Protein AF-A0A0B7IMB9-F1 (afdb_monomer)

pLDDT: mean 77.18, std 14.24, range [44.03, 96.44]

Mean predicted aligned error: 12.2 Å

InterPro domains:
  IPR008490 Transposase InsH, N-terminal [PF05598] (17-71)

Organism: NCBI:txid28188

Foldseek 3Di:
DDPPPPPDPQDPVNVVVVCLPPPPPVLVVCVVPDDCVVVLVVQVVPPDFDQDPVRDGGDRSSVVVSVVVSPD

Sequence (72 aa):
MKHTKTLSAMSFSAYDVERRTRKGSFYAQVDTIIDWNPISAIIDKHYQKGLSASGEKPYDGLLLFKMLLIGM

Structure (mmCIF, N/CA/C/O backbone):
data_AF-A0A0B7IMB9-F1
#
_entry.id   AF-A0A0B7IMB9-F1
#
loop_
_atom_site.group_PDB
_atom_site.id
_atom_site.type_symbol
_atom_site.label_atom_id
_atom_site.label_alt_id
_atom_site.label_comp_id
_atom_site.label_asym_id
_atom_site.label_entity_id
_atom_site.label_seq_id
_atom_site.pdbx_PDB_ins_code
_atom_site.Cartn_x
_atom_site.Cartn_y
_atom_site.Cartn_z
_atom_site.occupancy
_atom_site.B_iso_or_equiv
_atom_site.auth_seq_id
_atom_site.auth_comp_id
_atom_site.auth_asym_id
_atom_site.auth_atom_id
_atom_site.pdbx_PDB_model_num
ATOM 1 N N . MET A 1 1 ? 48.210 8.154 -13.070 1.00 44.31 1 MET A N 1
ATOM 2 C CA . MET A 1 1 ? 47.324 7.282 -12.267 1.00 44.31 1 MET A CA 1
ATOM 3 C C . MET A 1 1 ? 46.062 7.0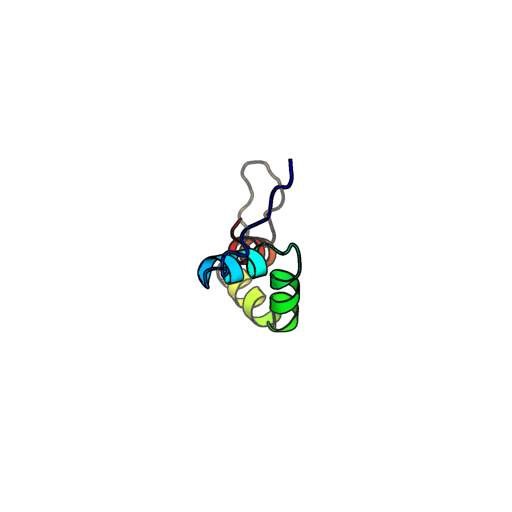13 -13.070 1.00 44.31 1 MET A C 1
ATOM 5 O O . MET A 1 1 ? 45.336 7.954 -13.359 1.00 44.31 1 MET A O 1
ATOM 9 N N . LYS A 1 2 ? 45.839 5.772 -13.510 1.00 44.03 2 LYS A N 1
ATOM 10 C CA . LYS A 1 2 ? 44.604 5.359 -14.191 1.00 44.03 2 LYS A CA 1
ATOM 11 C C . LYS A 1 2 ? 44.011 4.225 -13.359 1.00 44.03 2 LYS A C 1
ATOM 13 O O . LYS A 1 2 ? 44.560 3.131 -13.355 1.00 44.03 2 LYS A O 1
ATOM 18 N N . HIS A 1 3 ? 42.955 4.507 -12.597 1.00 47.88 3 HIS A N 1
ATOM 19 C CA . HIS A 1 3 ? 42.180 3.455 -11.941 1.00 47.88 3 HIS A CA 1
ATOM 20 C C . HIS A 1 3 ? 41.362 2.745 -13.020 1.00 47.88 3 HIS A C 1
ATOM 22 O O . HIS A 1 3 ? 40.276 3.189 -13.390 1.00 47.88 3 HIS A O 1
ATOM 28 N N . THR A 1 4 ? 41.909 1.659 -13.557 1.00 47.25 4 THR A N 1
ATOM 29 C CA . THR A 1 4 ? 41.149 0.708 -14.363 1.00 47.25 4 THR A CA 1
ATOM 30 C C . THR A 1 4 ? 40.155 0.037 -13.422 1.00 47.25 4 THR A C 1
ATOM 32 O O . THR A 1 4 ? 40.540 -0.773 -12.583 1.00 47.25 4 THR A O 1
ATOM 35 N N . LYS A 1 5 ? 38.882 0.442 -13.484 1.00 55.16 5 LYS A N 1
ATOM 36 C CA . LYS A 1 5 ? 37.814 -0.211 -12.725 1.00 55.16 5 LYS A CA 1
ATOM 37 C C . LYS A 1 5 ? 37.670 -1.632 -13.263 1.00 55.16 5 LYS A C 1
ATOM 39 O O . LYS A 1 5 ? 37.216 -1.820 -14.388 1.00 55.16 5 LYS A O 1
ATOM 44 N N . THR A 1 6 ? 38.082 -2.615 -12.471 1.00 50.84 6 THR A N 1
ATOM 45 C CA . THR A 1 6 ? 37.778 -4.026 -12.701 1.00 50.84 6 THR A CA 1
ATOM 46 C C . THR A 1 6 ? 36.265 -4.159 -12.867 1.00 50.84 6 THR A C 1
ATOM 48 O O . THR A 1 6 ? 35.516 -3.812 -11.953 1.00 50.84 6 THR A O 1
ATOM 51 N N . LEU A 1 7 ? 35.808 -4.623 -14.032 1.00 55.31 7 LEU A N 1
ATOM 52 C CA . LEU A 1 7 ? 34.419 -5.022 -14.255 1.00 55.31 7 LEU A CA 1
ATOM 53 C C . LEU A 1 7 ? 34.188 -6.320 -13.473 1.00 55.31 7 LEU A C 1
ATOM 55 O O . LEU A 1 7 ? 34.258 -7.418 -14.015 1.00 55.31 7 LEU A O 1
ATOM 59 N N . SER A 1 8 ? 34.011 -6.182 -12.160 1.00 60.03 8 SER A N 1
ATOM 60 C CA . SER A 1 8 ? 33.522 -7.254 -11.305 1.00 60.03 8 SER A CA 1
ATOM 61 C C . SER A 1 8 ? 32.163 -7.678 -11.850 1.00 60.03 8 SER A C 1
ATOM 63 O O . SER A 1 8 ? 31.258 -6.845 -11.949 1.00 60.03 8 SER A O 1
ATOM 65 N N . ALA A 1 9 ? 32.027 -8.942 -12.252 1.00 65.62 9 ALA A N 1
ATOM 66 C CA . ALA A 1 9 ? 30.726 -9.512 -12.559 1.00 65.62 9 ALA A CA 1
ATOM 67 C C . ALA A 1 9 ? 29.842 -9.310 -11.322 1.00 65.62 9 ALA A C 1
ATOM 69 O O . ALA A 1 9 ? 30.147 -9.840 -10.252 1.00 65.62 9 ALA A O 1
ATOM 70 N N . MET A 1 10 ? 28.801 -8.478 -11.435 1.00 66.88 10 MET A N 1
ATOM 71 C CA . MET A 1 10 ? 27.877 -8.254 -10.327 1.00 66.88 10 MET A CA 1
ATOM 72 C C . MET A 1 10 ? 27.335 -9.606 -9.876 1.00 66.88 10 MET A C 1
ATOM 74 O O . MET A 1 10 ? 26.774 -10.349 -10.682 1.00 66.88 10 MET A O 1
ATOM 78 N N . SER A 1 11 ? 27.510 -9.935 -8.594 1.00 80.44 11 SER A N 1
ATOM 79 C CA . SER A 1 11 ? 26.850 -11.108 -8.037 1.00 80.44 11 SER A CA 1
ATOM 80 C C . SER A 1 11 ? 25.339 -10.947 -8.204 1.00 80.44 11 SER A C 1
ATOM 82 O O . SER A 1 11 ? 24.812 -9.833 -8.173 1.00 80.44 11 SER A O 1
ATOM 84 N N . PHE A 1 12 ? 24.627 -12.062 -8.345 1.00 73.62 12 PHE A N 1
ATOM 85 C CA . PHE A 1 12 ? 23.164 -12.059 -8.415 1.00 73.62 12 PHE A CA 1
ATOM 86 C C . PHE A 1 12 ? 22.535 -11.262 -7.256 1.00 73.62 12 PHE A C 1
ATOM 88 O O . PHE A 1 12 ? 21.637 -10.449 -7.462 1.00 73.62 12 PHE A O 1
ATOM 95 N N . SER A 1 13 ? 23.097 -11.405 -6.052 1.00 75.19 13 SER A N 1
ATOM 96 C CA . SER A 1 13 ? 22.701 -10.626 -4.879 1.00 75.19 13 SER A CA 1
ATOM 97 C C . SER A 1 13 ? 22.954 -9.122 -5.031 1.00 75.19 13 SER A C 1
ATOM 99 O O . SER A 1 13 ? 22.103 -8.333 -4.634 1.00 75.19 13 SER A O 1
ATOM 101 N N . ALA A 1 14 ? 24.073 -8.701 -5.627 1.00 74.62 14 ALA A N 1
ATOM 102 C CA . ALA A 1 14 ? 24.362 -7.289 -5.874 1.00 74.62 14 ALA A CA 1
ATOM 103 C C . ALA A 1 14 ? 23.386 -6.680 -6.892 1.00 74.62 14 ALA A C 1
ATOM 105 O O . ALA A 1 14 ? 22.902 -5.572 -6.677 1.00 74.62 14 ALA A O 1
ATOM 106 N N . TYR A 1 15 ? 23.038 -7.426 -7.945 1.00 74.38 15 TYR A N 1
ATOM 107 C CA . TYR A 1 15 ? 22.039 -7.008 -8.931 1.00 74.38 15 TYR A CA 1
ATOM 108 C C . TYR A 1 15 ? 20.644 -6.843 -8.308 1.00 74.38 15 TYR A C 1
ATOM 110 O O . TYR A 1 15 ? 19.971 -5.837 -8.538 1.00 74.38 15 TYR A O 1
ATOM 118 N N . ASP A 1 16 ? 20.213 -7.795 -7.475 1.00 70.44 16 ASP A N 1
ATOM 119 C CA . ASP A 1 16 ? 18.920 -7.716 -6.789 1.00 70.44 16 ASP A CA 1
ATOM 120 C C . ASP A 1 16 ? 18.869 -6.586 -5.758 1.00 70.44 16 ASP A C 1
ATOM 122 O O . ASP A 1 16 ? 17.866 -5.872 -5.675 1.00 70.44 16 ASP A O 1
ATOM 126 N N . VAL A 1 17 ? 19.947 -6.392 -4.993 1.00 69.56 17 VAL A N 1
A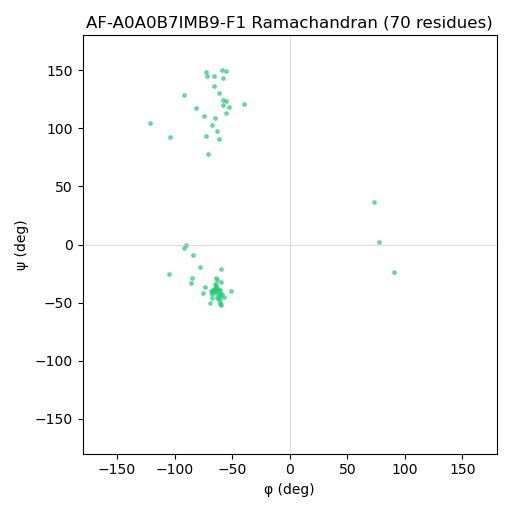TOM 127 C CA . VAL A 1 17 ? 20.062 -5.276 -4.048 1.00 69.56 17 VAL A CA 1
ATOM 128 C C . VAL A 1 17 ? 20.009 -3.954 -4.794 1.00 69.56 17 VAL A C 1
ATOM 130 O O . VAL A 1 17 ? 19.233 -3.093 -4.392 1.00 69.56 17 VAL A O 1
ATOM 133 N N . GLU A 1 18 ? 20.749 -3.792 -5.892 1.00 71.06 18 GLU A N 1
ATOM 134 C CA . GLU A 1 18 ? 20.717 -2.577 -6.711 1.00 71.06 18 GLU A CA 1
ATOM 135 C C . GLU A 1 18 ? 19.313 -2.322 -7.270 1.00 71.06 18 GLU A C 1
ATOM 137 O O . GLU A 1 18 ? 18.785 -1.218 -7.149 1.00 71.06 18 GLU A O 1
ATOM 142 N N . ARG A 1 19 ? 18.655 -3.347 -7.819 1.00 68.62 19 ARG A N 1
ATOM 143 C CA . ARG A 1 19 ? 17.287 -3.231 -8.339 1.00 68.62 19 ARG A CA 1
ATOM 144 C C . ARG A 1 19 ? 16.291 -2.811 -7.251 1.00 68.62 19 ARG A C 1
ATOM 146 O O . ARG A 1 19 ? 15.422 -1.989 -7.524 1.00 68.62 19 ARG A O 1
ATOM 153 N N . ARG A 1 20 ? 16.438 -3.321 -6.023 1.00 64.31 20 ARG A N 1
ATOM 154 C CA . ARG A 1 20 ? 15.615 -2.934 -4.860 1.00 64.31 20 ARG A CA 1
ATOM 155 C C . ARG A 1 20 ? 15.956 -1.540 -4.323 1.00 64.31 20 ARG A C 1
ATOM 157 O O . ARG A 1 20 ? 15.056 -0.811 -3.922 1.00 64.31 20 ARG A O 1
ATOM 164 N N . THR A 1 21 ? 17.232 -1.152 -4.333 1.00 63.66 21 THR A N 1
ATOM 165 C CA . THR A 1 21 ? 17.711 0.149 -3.825 1.00 63.66 21 THR A CA 1
ATOM 166 C C . THR A 1 21 ? 17.604 1.288 -4.837 1.00 63.66 21 THR A C 1
ATOM 168 O O . THR A 1 21 ? 17.748 2.450 -4.448 1.00 63.66 21 THR A O 1
ATOM 171 N N . ARG A 1 22 ? 17.282 1.008 -6.111 1.00 65.19 22 ARG A N 1
ATOM 172 C CA . ARG A 1 22 ? 16.863 2.024 -7.091 1.00 65.19 22 ARG A CA 1
ATOM 173 C C . ARG A 1 22 ? 15.573 2.690 -6.613 1.00 65.19 22 ARG A C 1
ATOM 175 O O . ARG A 1 22 ? 14.465 2.228 -6.910 1.00 65.19 22 ARG A O 1
ATOM 182 N N . LYS A 1 23 ? 15.758 3.780 -5.859 1.00 62.16 23 LYS A N 1
ATOM 183 C CA . LYS A 1 23 ? 14.717 4.608 -5.240 1.00 62.16 23 LYS A CA 1
ATOM 184 C C . LYS A 1 23 ? 13.527 4.784 -6.183 1.00 62.16 23 LYS A C 1
ATOM 186 O O . LYS A 1 23 ? 13.670 5.294 -7.289 1.00 62.16 23 LYS A O 1
ATOM 191 N N . GLY A 1 24 ? 12.359 4.345 -5.722 1.00 65.31 24 GLY A N 1
ATOM 192 C CA . GLY A 1 24 ? 11.072 4.557 -6.383 1.00 65.31 24 GLY A CA 1
ATOM 193 C C . GLY A 1 24 ? 10.641 3.481 -7.383 1.00 65.31 24 GLY A C 1
ATOM 194 O O . GLY A 1 24 ? 9.443 3.321 -7.576 1.00 65.31 24 GLY A O 1
ATOM 195 N N . SER A 1 25 ? 11.552 2.695 -7.973 1.00 73.31 25 SER A N 1
ATOM 196 C CA . SER A 1 25 ? 11.164 1.769 -9.054 1.00 73.31 25 SER A CA 1
ATOM 197 C C . SER A 1 25 ? 10.416 0.525 -8.565 1.00 73.31 25 SER A C 1
ATOM 199 O O . SER A 1 25 ? 9.428 0.132 -9.179 1.00 73.31 25 SER A O 1
ATOM 201 N N . PHE A 1 26 ? 10.857 -0.084 -7.460 1.00 77.62 26 PHE A N 1
ATOM 202 C CA . PHE A 1 26 ? 10.229 -1.285 -6.904 1.00 77.62 26 PHE A CA 1
ATOM 203 C C . PHE A 1 26 ? 8.844 -0.977 -6.330 1.00 77.62 26 PHE A C 1
ATOM 205 O O . PHE A 1 26 ? 7.868 -1.620 -6.699 1.00 77.62 26 PHE A O 1
ATOM 212 N N . TYR A 1 27 ? 8.750 0.055 -5.489 1.00 78.19 27 TYR A N 1
ATOM 213 C CA . TYR A 1 27 ? 7.484 0.454 -4.881 1.00 78.19 27 TYR A CA 1
ATOM 214 C C . TYR A 1 27 ? 6.437 0.842 -5.933 1.00 78.19 27 TYR A C 1
AT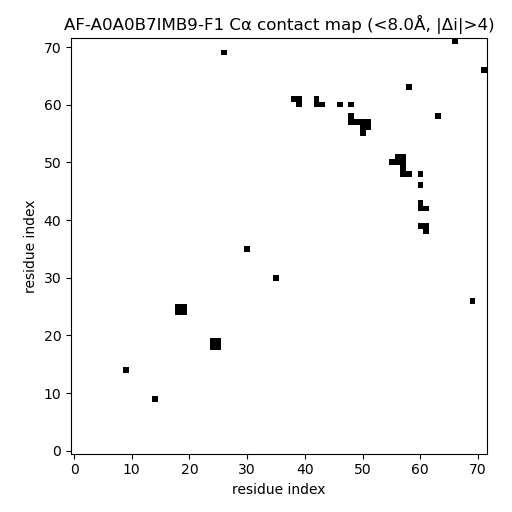OM 216 O O . TYR A 1 27 ?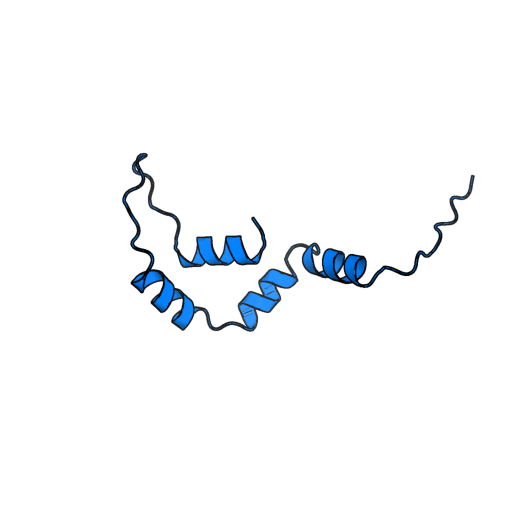 5.307 0.381 -5.846 1.00 78.19 27 TYR A O 1
ATOM 224 N N . ALA A 1 28 ? 6.820 1.598 -6.970 1.00 84.00 28 ALA A N 1
ATOM 225 C CA . ALA A 1 28 ? 5.901 1.962 -8.049 1.00 84.00 28 ALA A CA 1
ATOM 226 C C . ALA A 1 28 ? 5.391 0.745 -8.840 1.00 84.00 28 ALA A C 1
ATOM 228 O O . ALA A 1 28 ? 4.226 0.712 -9.212 1.00 84.00 28 ALA A O 1
ATOM 229 N N . GLN A 1 29 ? 6.233 -0.267 -9.075 1.00 85.31 29 GLN A N 1
ATOM 230 C CA . GLN A 1 29 ? 5.807 -1.510 -9.736 1.00 85.31 29 GLN A CA 1
ATOM 231 C C . GLN A 1 29 ? 4.862 -2.337 -8.860 1.00 85.31 29 GLN A C 1
ATOM 233 O O . GLN A 1 29 ? 3.897 -2.910 -9.350 1.00 85.31 29 GLN A O 1
ATOM 238 N N . VAL A 1 30 ? 5.130 -2.407 -7.557 1.00 85.62 30 VAL A N 1
ATOM 239 C CA . VAL A 1 30 ? 4.241 -3.091 -6.611 1.00 85.62 30 VAL A CA 1
ATOM 240 C C . VAL A 1 30 ? 2.888 -2.378 -6.551 1.00 85.62 30 VAL A C 1
ATOM 242 O O . VAL A 1 30 ? 1.853 -3.036 -6.575 1.00 85.62 30 VAL A O 1
ATOM 245 N N . ASP A 1 31 ? 2.896 -1.044 -6.540 1.00 88.00 31 ASP A N 1
ATOM 246 C CA . ASP A 1 31 ? 1.688 -0.220 -6.473 1.00 88.00 31 ASP A CA 1
ATOM 247 C C . ASP A 1 31 ? 0.783 -0.369 -7.702 1.00 88.00 31 ASP A C 1
ATOM 249 O O . ASP A 1 31 ? -0.431 -0.264 -7.556 1.00 88.00 31 ASP A O 1
ATOM 253 N N . THR A 1 32 ? 1.343 -0.678 -8.878 1.00 90.38 32 THR A N 1
ATOM 254 C CA . THR A 1 32 ? 0.565 -0.920 -10.105 1.00 90.38 32 THR A CA 1
ATOM 255 C C . THR A 1 32 ? 0.052 -2.351 -10.249 1.00 90.38 32 THR A C 1
ATOM 257 O O . THR A 1 32 ? -0.961 -2.559 -10.912 1.00 90.38 32 THR A O 1
ATOM 260 N N . ILE A 1 33 ? 0.747 -3.342 -9.682 1.00 92.12 33 ILE A N 1
ATOM 261 C CA . ILE A 1 33 ? 0.389 -4.764 -9.828 1.00 92.12 33 ILE A CA 1
ATOM 262 C C . ILE A 1 33 ? -0.652 -5.193 -8.787 1.00 92.12 33 ILE A C 1
ATOM 264 O O . ILE A 1 33 ? -1.474 -6.068 -9.057 1.00 92.12 33 ILE A O 1
ATOM 268 N N . ILE A 1 34 ? -0.604 -4.613 -7.588 1.00 91.25 34 ILE A N 1
ATOM 269 C CA . ILE A 1 34 ? -1.445 -5.021 -6.464 1.00 91.25 34 ILE A CA 1
ATOM 270 C C . ILE A 1 34 ? -2.744 -4.211 -6.438 1.00 91.25 34 ILE A C 1
ATOM 272 O O . ILE A 1 34 ? -2.721 -2.985 -6.393 1.00 91.25 34 ILE A O 1
ATOM 276 N N . ASP A 1 35 ? -3.886 -4.900 -6.362 1.00 94.25 35 ASP A N 1
ATOM 277 C CA . ASP A 1 35 ? -5.135 -4.267 -5.933 1.00 94.25 35 ASP A CA 1
ATOM 278 C C . ASP A 1 35 ? -5.101 -4.050 -4.413 1.00 94.25 35 ASP A C 1
ATOM 280 O O . ASP A 1 35 ? -5.135 -4.993 -3.616 1.00 94.25 35 ASP A O 1
ATOM 284 N N . TRP A 1 36 ? -5.006 -2.786 -4.006 1.00 94.56 36 TRP A N 1
ATOM 285 C CA . TRP A 1 36 ? -4.891 -2.401 -2.601 1.00 94.56 36 TRP A CA 1
ATOM 286 C C . TRP A 1 36 ? -6.215 -2.442 -1.841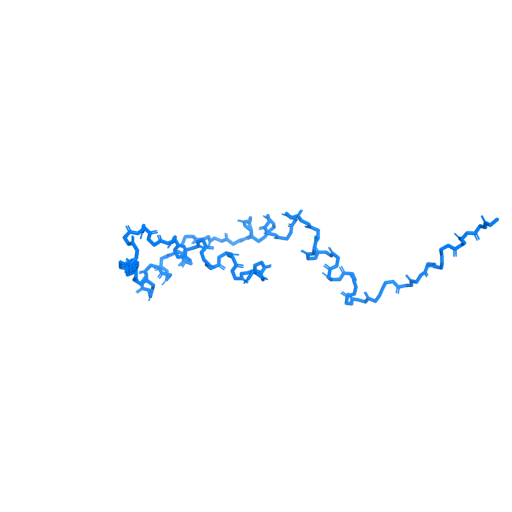 1.00 94.56 36 TRP A C 1
ATOM 288 O O . TRP A 1 36 ? -6.192 -2.510 -0.613 1.00 94.56 36 TRP A O 1
ATOM 298 N N . ASN A 1 37 ? -7.358 -2.429 -2.529 1.00 94.88 37 ASN A N 1
ATOM 299 C CA . ASN A 1 37 ? -8.676 -2.404 -1.890 1.00 94.88 37 ASN A CA 1
ATOM 300 C C . ASN A 1 37 ? -8.932 -3.619 -0.977 1.00 94.88 37 ASN A C 1
ATOM 302 O O . ASN A 1 37 ? -9.261 -3.414 0.195 1.00 94.88 37 ASN A O 1
ATOM 306 N N . PRO A 1 38 ? -8.751 -4.877 -1.436 1.00 96.44 38 PRO A N 1
ATOM 307 C CA . PRO A 1 38 ? -8.957 -6.041 -0.576 1.00 96.44 38 PRO A CA 1
ATOM 308 C C . PRO A 1 38 ? -7.957 -6.091 0.584 1.00 96.44 38 PRO A C 1
ATOM 310 O O . PRO A 1 38 ? -8.314 -6.503 1.685 1.00 96.44 38 PRO A O 1
ATOM 313 N N . ILE A 1 39 ? -6.721 -5.630 0.369 1.00 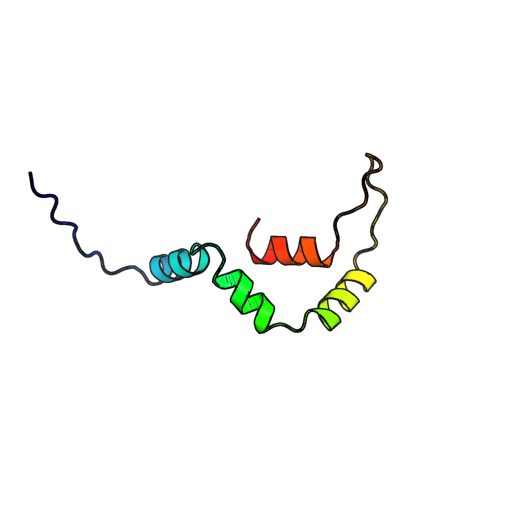94.75 39 ILE A N 1
ATOM 314 C CA . ILE A 1 39 ? -5.697 -5.573 1.418 1.00 94.75 39 ILE A CA 1
ATOM 315 C C . ILE A 1 39 ? -6.089 -4.549 2.483 1.00 94.75 39 ILE A C 1
ATOM 317 O O . ILE A 1 39 ? -6.051 -4.872 3.667 1.00 94.75 39 ILE A O 1
ATOM 321 N N . SER A 1 40 ? -6.520 -3.352 2.075 1.00 94.44 40 SER A N 1
ATOM 322 C CA . SER A 1 40 ? -7.003 -2.319 2.994 1.00 94.44 40 SER A CA 1
ATOM 323 C C . SER A 1 40 ? -8.162 -2.840 3.836 1.00 94.44 40 SER A C 1
ATOM 325 O O . SER A 1 40 ? -8.121 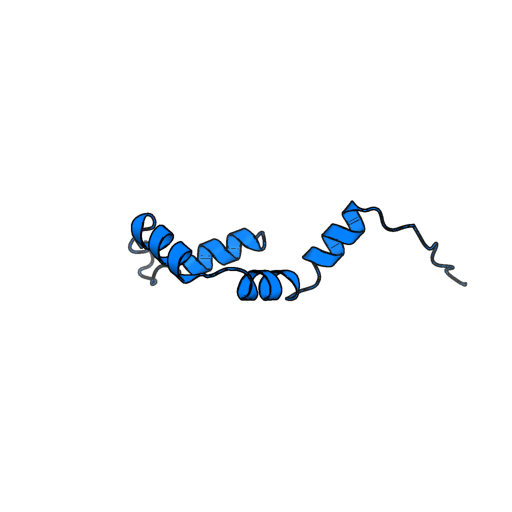-2.716 5.052 1.00 94.44 40 SER A O 1
ATOM 327 N N . ALA A 1 41 ? -9.136 -3.521 3.226 1.00 94.69 41 ALA A N 1
ATOM 328 C CA . ALA A 1 41 ? -10.276 -4.081 3.951 1.00 94.69 41 ALA A CA 1
ATOM 329 C C . ALA A 1 41 ? -9.865 -5.135 4.999 1.00 94.69 41 ALA A C 1
ATOM 331 O O . ALA A 1 41 ? -10.419 -5.175 6.099 1.00 94.69 41 ALA A O 1
ATOM 332 N N . ILE A 1 42 ? -8.883 -5.988 4.681 1.00 95.75 42 ILE A N 1
ATOM 333 C CA . ILE A 1 42 ? -8.331 -6.961 5.636 1.00 95.75 42 ILE A CA 1
ATOM 334 C C . ILE A 1 42 ? -7.585 -6.237 6.760 1.00 95.75 42 ILE A C 1
ATOM 336 O O . ILE A 1 42 ? -7.751 -6.589 7.929 1.00 95.75 42 ILE A O 1
ATOM 340 N N . ILE A 1 43 ? -6.791 -5.218 6.428 1.00 94.00 43 ILE A N 1
ATOM 341 C CA . ILE A 1 43 ? -6.081 -4.410 7.420 1.00 94.00 43 ILE A CA 1
ATOM 342 C C . ILE A 1 43 ? -7.086 -3.730 8.342 1.00 94.00 43 ILE A C 1
ATOM 344 O O . ILE A 1 43 ? -6.981 -3.910 9.544 1.00 94.00 43 ILE A O 1
ATOM 348 N N . ASP A 1 44 ? -8.098 -3.044 7.823 1.00 91.31 44 ASP A N 1
ATOM 349 C CA . ASP A 1 44 ? -9.100 -2.342 8.632 1.00 91.31 44 ASP A CA 1
ATOM 350 C C . ASP A 1 44 ? -9.869 -3.294 9.563 1.00 91.31 44 ASP A C 1
ATOM 352 O O . ASP A 1 44 ? -10.219 -2.937 10.690 1.00 91.31 44 ASP A O 1
ATOM 356 N N . LYS A 1 45 ? -10.078 -4.547 9.137 1.00 93.06 45 LYS A N 1
ATOM 357 C CA . LYS A 1 45 ? -10.691 -5.588 9.972 1.00 93.06 45 LYS A CA 1
ATOM 358 C C . LYS A 1 45 ? -9.821 -5.981 11.171 1.00 93.06 45 LYS A C 1
ATOM 360 O O . LYS A 1 45 ? -10.360 -6.266 12.238 1.00 93.06 45 LYS A O 1
ATOM 365 N N . HIS A 1 46 ? -8.501 -6.041 11.003 1.00 92.19 46 HIS A N 1
ATOM 366 C CA . HIS A 1 46 ? -7.580 -6.587 12.010 1.00 92.19 46 HIS A CA 1
ATOM 367 C C . HIS A 1 46 ? -6.778 -5.524 12.770 1.00 92.19 46 HIS A C 1
ATOM 369 O O . HIS A 1 46 ? -6.372 -5.748 13.908 1.00 92.19 46 HIS A O 1
ATOM 375 N N . TYR A 1 47 ? -6.573 -4.362 12.165 1.00 89.00 47 TYR A N 1
ATOM 376 C CA . TYR A 1 47 ? -5.844 -3.230 12.704 1.00 89.00 47 TYR A CA 1
ATOM 377 C C . TYR A 1 47 ? -6.836 -2.159 13.149 1.00 89.00 47 TYR A C 1
ATOM 379 O O . TYR A 1 47 ? -7.269 -1.300 12.383 1.00 89.00 47 TYR A O 1
ATOM 387 N N . GLN A 1 48 ? -7.208 -2.218 14.423 1.00 81.06 48 GLN A N 1
ATOM 388 C CA . GLN A 1 48 ? -8.014 -1.175 15.042 1.00 81.06 48 GLN A CA 1
ATOM 389 C C . GLN A 1 48 ? -7.095 -0.017 15.442 1.00 81.06 48 GLN A C 1
ATOM 391 O O . GLN A 1 48 ? -6.187 -0.186 16.257 1.00 81.06 48 GLN A O 1
ATOM 396 N N . LYS A 1 49 ? -7.323 1.161 14.854 1.00 77.69 49 LYS A N 1
ATOM 397 C CA . LYS A 1 49 ? -6.575 2.392 15.147 1.00 77.69 49 LYS A CA 1
ATOM 398 C C . LYS A 1 49 ? -6.809 2.783 16.615 1.00 77.69 49 LYS A C 1
ATOM 400 O O . LYS A 1 49 ? -7.836 3.368 16.946 1.00 77.69 49 LYS A O 1
ATOM 405 N N . GLY A 1 50 ? -5.883 2.426 17.504 1.00 69.75 50 GLY A N 1
ATOM 406 C CA . GLY A 1 50 ? -5.925 2.842 18.909 1.00 69.75 50 GLY A CA 1
ATOM 407 C C . GLY A 1 50 ? -5.575 4.322 19.053 1.00 69.75 50 GLY A C 1
ATOM 408 O O . GLY A 1 50 ? -4.777 4.828 18.276 1.00 69.75 50 GLY A O 1
ATOM 409 N N . LEU A 1 51 ? -6.140 5.027 20.036 1.00 64.19 51 LEU A N 1
ATOM 410 C CA . LEU A 1 51 ? -5.705 6.392 20.356 1.00 64.19 51 LEU A CA 1
ATOM 411 C C . LEU A 1 51 ? -4.210 6.364 20.702 1.00 64.19 51 LEU A C 1
ATOM 413 O O . LEU A 1 51 ? -3.799 5.602 21.579 1.00 64.19 51 LEU A O 1
ATOM 417 N N . SER A 1 52 ? -3.391 7.160 20.008 1.00 65.12 52 SER A N 1
ATOM 418 C CA . SER A 1 52 ? -1.987 7.271 20.401 1.00 65.12 52 SER A CA 1
ATOM 419 C C . SER A 1 52 ? -1.907 7.934 21.777 1.00 65.12 52 SER A C 1
ATOM 421 O O . SER A 1 52 ? -2.709 8.813 22.105 1.00 65.12 52 SER A O 1
ATOM 423 N N . ALA A 1 53 ? -0.936 7.520 22.591 1.00 62.34 53 ALA A N 1
ATOM 424 C CA . ALA A 1 53 ? -0.733 8.084 23.926 1.00 62.34 53 ALA A CA 1
ATOM 425 C C . ALA A 1 53 ? -0.457 9.604 23.899 1.00 62.34 53 ALA A C 1
ATOM 427 O O . ALA A 1 53 ? -0.667 10.282 24.901 1.00 62.34 53 ALA A O 1
ATOM 428 N N . SER A 1 54 ? -0.016 10.138 22.754 1.00 71.50 54 SER A N 1
ATOM 429 C CA . SER A 1 54 ? 0.262 11.556 22.502 1.00 71.50 54 SER A CA 1
ATOM 430 C C . SER A 1 54 ? -0.928 12.340 21.926 1.00 71.50 54 SER A C 1
ATOM 432 O O . SER A 1 54 ? -0.815 13.548 21.734 1.00 71.50 54 SER A O 1
ATOM 434 N N . GLY A 1 55 ? -2.068 11.697 21.646 1.00 66.94 55 GLY A N 1
ATOM 435 C CA . GLY A 1 55 ? -3.245 12.344 21.047 1.00 66.94 55 GLY A CA 1
ATOM 436 C C . GLY A 1 55 ? -3.141 12.590 19.535 1.00 66.94 55 GLY A C 1
ATOM 437 O O . GLY A 1 55 ? -4.067 13.128 18.928 1.00 66.94 55 GLY A O 1
ATOM 438 N N . GLU A 1 56 ? -2.047 12.168 18.901 1.00 70.94 56 GLU A N 1
ATOM 439 C CA . GLU A 1 56 ? -1.900 12.198 17.448 1.00 70.94 56 GLU A CA 1
ATOM 440 C C . GLU A 1 56 ? -2.779 11.132 16.791 1.00 70.94 56 GLU A C 1
ATOM 442 O O . GLU A 1 56 ? -2.965 10.031 17.327 1.00 70.94 56 GLU A O 1
ATOM 447 N N . LYS A 1 57 ? -3.313 11.460 15.607 1.00 74.62 57 LYS A N 1
ATOM 448 C CA . LYS A 1 57 ? -4.079 10.503 14.808 1.00 74.62 57 LYS A CA 1
ATOM 449 C C . LYS A 1 57 ? -3.168 9.329 14.432 1.00 74.62 57 LYS A C 1
ATOM 451 O O . LYS A 1 57 ? -2.081 9.568 13.909 1.00 74.62 57 LYS A O 1
ATOM 456 N N . PRO A 1 58 ? -3.601 8.080 14.651 1.00 81.25 58 PRO A N 1
ATOM 457 C CA . PRO A 1 58 ? -2.828 6.908 14.260 1.00 81.25 58 PRO A CA 1
ATOM 458 C C . PRO A 1 58 ? -2.544 6.923 12.763 1.00 81.25 58 PRO A C 1
ATOM 460 O O . PRO A 1 58 ? -3.407 7.323 11.973 1.00 81.25 58 PRO A O 1
ATOM 463 N N . TYR A 1 59 ? -1.353 6.460 12.382 1.00 87.12 59 TYR A N 1
ATOM 464 C CA . TYR A 1 59 ? -1.029 6.246 10.978 1.00 87.12 59 TY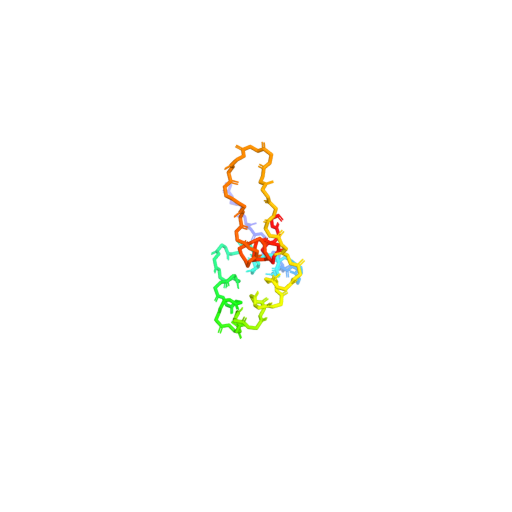R A CA 1
ATOM 465 C C . TYR A 1 59 ? -2.052 5.317 10.328 1.00 87.12 59 TYR A C 1
ATOM 467 O O . TYR A 1 59 ? -2.638 4.435 10.964 1.00 87.12 59 TYR A O 1
ATOM 475 N N . ASP A 1 60 ? -2.2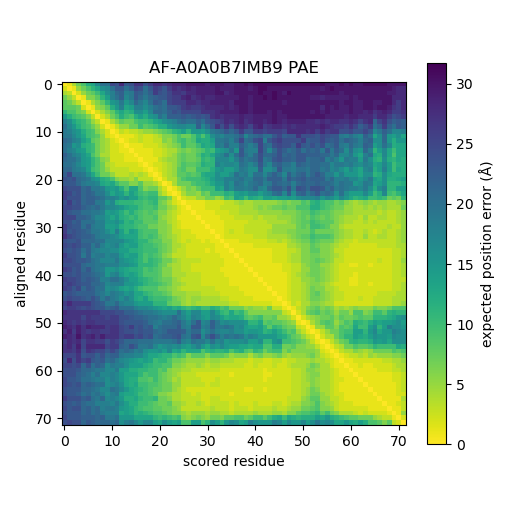70 5.529 9.036 1.00 88.38 60 ASP A N 1
ATOM 476 C CA . ASP A 1 60 ? -3.133 4.648 8.276 1.00 88.38 60 ASP A CA 1
ATOM 477 C C . ASP A 1 60 ? -2.529 3.236 8.181 1.00 88.38 60 ASP A C 1
ATOM 479 O O . ASP A 1 60 ? -1.326 3.078 7.959 1.00 88.38 60 ASP A O 1
ATOM 483 N N . GLY A 1 61 ? -3.353 2.203 8.369 1.00 91.31 61 GLY A N 1
ATOM 484 C CA . GLY A 1 61 ? -2.873 0.821 8.406 1.00 91.31 61 GLY A CA 1
ATOM 485 C C . GLY A 1 61 ? -2.282 0.377 7.067 1.00 91.31 61 GLY A C 1
ATOM 486 O O . GLY A 1 61 ? -1.266 -0.320 7.043 1.00 91.31 61 GLY A O 1
ATOM 487 N N . LEU A 1 62 ? -2.860 0.836 5.951 1.00 92.25 62 LEU A N 1
ATOM 488 C CA . LEU A 1 62 ? -2.326 0.558 4.622 1.00 92.25 62 LEU A CA 1
ATOM 489 C C . LEU A 1 62 ? -0.966 1.238 4.431 1.00 92.25 62 LEU A C 1
ATOM 491 O O . LEU A 1 62 ? -0.055 0.631 3.872 1.00 92.25 62 LEU A O 1
ATOM 495 N N . LEU A 1 63 ? -0.797 2.463 4.937 1.00 90.38 63 LEU A N 1
ATOM 496 C CA . LEU A 1 63 ? 0.491 3.157 4.906 1.00 90.38 63 LEU A CA 1
ATOM 497 C C . LEU A 1 63 ? 1.565 2.376 5.674 1.00 90.38 63 LEU A C 1
ATOM 499 O O . LEU A 1 63 ? 2.632 2.123 5.121 1.00 90.38 63 LEU A O 1
ATOM 503 N N . LEU A 1 64 ? 1.279 1.949 6.907 1.00 90.88 64 LEU A N 1
ATOM 504 C CA . LEU A 1 64 ? 2.214 1.153 7.714 1.00 90.88 64 LEU A CA 1
ATOM 505 C C . LEU A 1 64 ? 2.600 -0.156 7.016 1.00 90.88 64 LEU A C 1
ATOM 507 O O . LEU A 1 64 ? 3.775 -0.517 6.962 1.00 90.88 64 LEU A O 1
ATOM 511 N N . PHE A 1 65 ? 1.626 -0.841 6.417 1.00 91.12 65 PHE A N 1
ATOM 512 C CA . PHE A 1 65 ? 1.880 -2.049 5.638 1.00 91.12 65 PHE A CA 1
ATOM 513 C C . PHE A 1 65 ? 2.803 -1.780 4.441 1.00 91.12 65 PHE A C 1
ATOM 515 O O . PHE A 1 65 ? 3.760 -2.516 4.203 1.00 91.12 65 PHE A O 1
ATOM 522 N N . LYS A 1 66 ? 2.572 -0.680 3.717 1.00 89.19 66 LYS A N 1
ATOM 523 C CA . LYS A 1 66 ? 3.422 -0.259 2.597 1.00 89.19 66 LYS A CA 1
ATOM 524 C C . LYS A 1 66 ? 4.847 0.101 3.039 1.00 89.19 66 LYS A C 1
ATOM 526 O O . LYS A 1 66 ? 5.789 -0.203 2.310 1.00 89.19 66 LYS A O 1
ATOM 531 N N . MET A 1 67 ? 5.022 0.678 4.229 1.00 88.44 67 MET A N 1
ATOM 532 C CA . MET A 1 67 ? 6.342 0.946 4.821 1.00 88.44 67 MET A CA 1
ATOM 533 C C . MET A 1 67 ? 7.116 -0.347 5.134 1.00 88.44 67 MET A C 1
ATOM 535 O O . MET A 1 67 ? 8.311 -0.427 4.849 1.00 88.44 67 MET A O 1
ATOM 539 N N . LEU A 1 68 ? 6.435 -1.389 5.623 1.00 87.25 68 LEU A N 1
ATOM 540 C CA . LEU A 1 68 ? 7.046 -2.706 5.855 1.00 87.25 68 LEU A CA 1
ATOM 541 C C . LEU A 1 68 ? 7.509 -3.374 4.549 1.00 87.25 68 LEU A C 1
ATOM 543 O O . LEU A 1 68 ? 8.578 -3.981 4.513 1.00 87.25 68 LEU A O 1
ATOM 547 N N . LEU A 1 69 ? 6.751 -3.236 3.454 1.00 83.88 69 LEU A N 1
ATOM 548 C CA . LEU A 1 69 ? 7.117 -3.813 2.150 1.00 83.88 69 LEU A CA 1
ATOM 549 C C . LEU A 1 69 ? 8.415 -3.235 1.571 1.00 83.88 69 LEU A C 1
ATOM 551 O O . LEU A 1 69 ? 9.123 -3.926 0.837 1.00 83.88 69 LEU A O 1
ATOM 555 N N . ILE A 1 70 ? 8.723 -1.975 1.881 1.00 80.50 70 ILE A N 1
ATOM 556 C CA . ILE A 1 70 ? 9.951 -1.308 1.429 1.00 80.50 70 ILE A CA 1
ATOM 557 C C . ILE A 1 70 ? 11.125 -1.487 2.403 1.00 80.50 70 ILE A C 1
ATOM 559 O O . ILE A 1 70 ? 12.225 -1.025 2.102 1.00 80.50 70 ILE A O 1
ATOM 563 N N . GLY A 1 71 ? 10.915 -2.189 3.523 1.00 71.38 71 GLY A N 1
ATOM 564 C CA . GLY A 1 71 ? 11.951 -2.495 4.509 1.00 71.38 71 GLY A CA 1
ATOM 565 C C . GLY A 1 71 ? 12.377 -1.303 5.365 1.00 71.38 71 GLY A C 1
ATOM 566 O O . GLY A 1 71 ? 13.568 -1.183 5.654 1.00 71.38 71 GLY A O 1
ATOM 567 N N . MET A 1 72 ? 11.436 -0.418 5.723 1.00 58.59 72 MET A N 1
ATOM 568 C CA . MET A 1 72 ? 11.645 0.540 6.820 1.00 58.59 72 MET A CA 1
ATOM 569 C C . MET A 1 72 ? 11.474 -0.117 8.187 1.00 58.59 72 MET A C 1
ATOM 571 O O . MET A 1 72 ? 10.650 -1.054 8.292 1.00 58.59 72 MET A O 1
#

Radius of gyration: 19.35 Å; Cα contacts (8 Å, |Δi|>4): 25; chains: 1; bounding box: 58×24×38 Å

Solvent-accessible surface area (backbone atoms only — not comparable to full-atom values): 4671 Å² total; per-residue (Å²): 140,79,88,77,76,75,83,69,78,73,49,72,67,54,53,52,49,48,56,63,64,41,80,65,56,48,63,54,53,50,62,71,72,51,75,58,66,67,53,41,56,53,39,60,74,73,56,74,81,57,83,39,96,83,72,51,81,57,78,56,64,59,58,56,54,54,41,52,76,73,70,106

Secondary structure (DSSP, 8-state):
-----------HHHHHHHHHHSTTHHHHHHHHHS-HHHHHHHHHHH---PPPTTSPPPPPHHHHHHHHHTT-